Protein AF-A0A0N0P3U9-F1 (afdb_monomer_lite)

Structure (mmCIF, N/CA/C/O backbone):
data_AF-A0A0N0P3U9-F1
#
_entry.id   AF-A0A0N0P3U9-F1
#
loop_
_atom_site.group_PDB
_atom_site.id
_atom_site.type_symbol
_atom_site.label_atom_id
_atom_site.label_alt_id
_atom_site.label_comp_id
_atom_site.label_asym_id
_atom_site.label_entity_id
_atom_site.label_seq_id
_atom_site.pdbx_PDB_ins_code
_atom_site.Cartn_x
_atom_site.Cartn_y
_atom_site.Cartn_z
_atom_site.occupancy
_atom_site.B_iso_or_equiv
_atom_site.auth_seq_id
_atom_site.auth_comp_id
_atom_site.auth_asym_id
_atom_site.auth_atom_id
_atom_site.pdbx_PDB_model_num
ATOM 1 N N . MET A 1 1 ? 36.635 41.014 -25.359 1.00 44.72 1 MET A N 1
ATOM 2 C CA . MET A 1 1 ? 35.354 40.379 -24.993 1.00 44.72 1 MET A CA 1
ATOM 3 C C . MET A 1 1 ? 34.435 40.519 -26.192 1.00 44.72 1 MET A C 1
ATOM 5 O O . MET A 1 1 ? 33.927 41.608 -26.411 1.00 44.72 1 MET A O 1
ATOM 9 N N . GLN A 1 2 ? 34.340 39.479 -27.026 1.00 53.91 2 GLN A N 1
ATOM 10 C CA . GLN A 1 2 ? 33.507 39.489 -28.230 1.00 53.91 2 GLN A CA 1
ATOM 11 C C . GLN A 1 2 ? 32.323 38.540 -28.023 1.00 53.91 2 GLN A C 1
ATOM 13 O O . GLN A 1 2 ? 32.483 37.413 -27.563 1.00 53.91 2 GLN A O 1
ATOM 18 N N . PHE A 1 3 ? 31.155 39.083 -28.330 1.00 59.91 3 PHE A N 1
ATOM 19 C CA . PHE A 1 3 ? 29.808 38.548 -28.235 1.00 59.91 3 PHE A CA 1
ATOM 20 C C . PHE A 1 3 ? 29.642 37.185 -28.926 1.00 59.91 3 PHE A C 1
ATOM 22 O O . PHE A 1 3 ? 29.915 37.067 -30.116 1.00 59.91 3 PHE A O 1
ATOM 29 N N . ALA A 1 4 ? 29.124 36.184 -28.207 1.00 60.00 4 ALA A N 1
ATOM 30 C CA . ALA A 1 4 ? 28.552 34.972 -28.798 1.00 60.00 4 ALA A CA 1
ATOM 31 C C . ALA A 1 4 ? 27.022 35.112 -28.832 1.00 60.00 4 ALA A C 1
ATOM 33 O O . ALA A 1 4 ? 26.300 34.478 -28.067 1.00 60.00 4 ALA A O 1
ATOM 34 N N . LEU A 1 5 ? 26.536 36.010 -29.687 1.00 67.12 5 LEU A N 1
ATOM 35 C CA . LEU A 1 5 ? 25.120 36.137 -30.033 1.00 67.12 5 LEU A CA 1
ATOM 36 C C . LEU A 1 5 ? 24.901 35.503 -31.410 1.00 67.12 5 LEU A C 1
ATOM 38 O O . LEU A 1 5 ? 24.642 36.225 -32.360 1.00 67.12 5 LEU A O 1
ATOM 42 N N . ASP A 1 6 ? 25.086 34.182 -31.511 1.00 62.16 6 ASP A N 1
ATOM 43 C CA . ASP A 1 6 ? 24.485 33.350 -32.573 1.00 62.16 6 ASP A CA 1
ATOM 44 C C . ASP A 1 6 ? 24.642 31.840 -32.291 1.00 62.16 6 ASP A C 1
ATOM 46 O O . ASP A 1 6 ? 25.045 31.060 -33.146 1.00 62.16 6 ASP A O 1
ATOM 50 N N . MET A 1 7 ? 24.411 31.402 -31.050 1.00 67.56 7 MET A N 1
ATOM 51 C CA . MET A 1 7 ? 24.400 29.972 -30.718 1.00 67.56 7 MET A CA 1
ATOM 52 C C . MET A 1 7 ? 22.957 29.549 -30.464 1.00 67.56 7 MET A C 1
ATOM 54 O O . MET A 1 7 ? 22.483 29.558 -29.328 1.00 67.56 7 MET A O 1
ATOM 58 N N . ALA A 1 8 ? 22.238 29.207 -31.533 1.00 70.94 8 ALA A N 1
ATOM 59 C CA . ALA A 1 8 ? 20.968 28.510 -31.402 1.00 70.94 8 ALA A CA 1
ATOM 60 C C . ALA A 1 8 ? 21.255 27.076 -30.935 1.00 70.94 8 ALA A C 1
ATOM 62 O O . ALA A 1 8 ? 21.795 26.257 -31.677 1.00 70.94 8 ALA A O 1
ATOM 63 N N . GLN A 1 9 ? 20.925 26.775 -29.680 1.00 73.94 9 GLN A N 1
ATOM 64 C CA . GLN A 1 9 ? 21.009 25.413 -29.169 1.00 73.94 9 GLN A CA 1
ATOM 65 C C . GLN A 1 9 ? 19.874 24.587 -29.790 1.00 73.94 9 GLN A C 1
ATOM 67 O O . GLN A 1 9 ? 18.721 24.677 -29.369 1.00 73.94 9 GLN A O 1
ATOM 72 N N . GLU A 1 10 ? 20.187 23.779 -30.802 1.00 73.56 10 GLU A N 1
ATOM 73 C CA . GLU A 1 10 ? 19.243 22.797 -31.331 1.00 73.56 10 GLU A CA 1
ATOM 74 C C . GLU A 1 10 ? 19.029 21.691 -30.291 1.00 73.56 10 GLU A C 1
ATOM 76 O O . GLU A 1 10 ? 19.913 20.882 -30.002 1.00 73.56 10 GLU A O 1
ATOM 81 N N . ALA A 1 11 ? 17.837 21.659 -29.695 1.00 75.94 11 ALA A N 1
ATOM 82 C CA . ALA A 1 11 ? 17.444 20.571 -28.812 1.00 75.94 11 ALA A CA 1
ATOM 83 C C . ALA A 1 11 ? 17.313 19.278 -29.633 1.00 75.94 11 ALA A C 1
ATOM 85 O O . ALA A 1 11 ? 16.370 19.118 -30.414 1.00 75.94 11 ALA A O 1
ATOM 86 N N . GLN A 1 12 ? 18.252 18.347 -29.448 1.00 72.75 12 GLN A N 1
ATOM 87 C CA . GLN A 1 12 ? 18.175 17.012 -30.037 1.00 72.75 12 GLN A CA 1
ATOM 88 C C . GLN A 1 12 ? 16.896 16.318 -29.554 1.00 72.75 12 GLN A C 1
ATOM 90 O O . GLN A 1 12 ? 16.696 16.096 -28.358 1.00 72.75 12 GLN A O 1
ATOM 95 N N . ARG A 1 13 ? 15.999 16.000 -30.491 1.00 71.69 13 ARG A N 1
ATOM 96 C CA . ARG A 1 13 ? 14.756 15.278 -30.195 1.00 71.69 13 ARG A CA 1
ATOM 97 C C . ARG A 1 13 ? 15.007 13.775 -30.185 1.00 71.69 13 ARG A C 1
ATOM 99 O O . ARG A 1 13 ? 15.888 13.280 -30.883 1.00 71.69 13 ARG A O 1
ATOM 106 N N . GLN A 1 14 ? 14.212 13.042 -29.405 1.00 70.69 14 GLN A N 1
ATOM 107 C CA . GLN A 1 14 ? 14.246 11.580 -29.424 1.00 70.69 14 GLN A CA 1
ATOM 108 C C . GLN A 1 14 ? 14.029 11.052 -30.846 1.00 70.69 14 GLN A C 1
ATOM 110 O O . GLN A 1 14 ? 13.131 11.507 -31.557 1.00 70.69 14 GLN A O 1
ATOM 115 N N . CYS A 1 15 ? 14.848 10.072 -31.238 1.00 68.94 15 CYS A N 1
ATOM 116 C CA . CYS A 1 15 ? 14.717 9.390 -32.518 1.00 68.94 15 CYS A CA 1
ATOM 117 C C . CYS A 1 15 ? 13.313 8.758 -32.629 1.00 68.94 15 CYS A C 1
ATOM 119 O O . CYS A 1 15 ? 12.945 7.965 -31.753 1.00 68.94 15 CYS A O 1
ATOM 121 N N . PRO A 1 16 ? 12.528 9.079 -33.677 1.00 63.97 16 PRO A N 1
ATOM 122 C CA . PRO A 1 16 ? 11.127 8.666 -33.772 1.00 63.97 16 PRO A CA 1
ATOM 123 C C . PRO A 1 16 ? 10.954 7.148 -33.882 1.00 63.97 16 PRO A C 1
ATOM 125 O O . PRO A 1 16 ? 9.921 6.622 -33.483 1.00 63.97 16 PRO A O 1
ATOM 128 N N . SER A 1 17 ? 11.963 6.432 -34.381 1.00 66.00 17 SER A N 1
ATOM 129 C CA . SER A 1 17 ? 11.929 4.975 -34.515 1.00 66.00 17 SER A CA 1
ATOM 130 C C . SER A 1 17 ? 12.236 4.240 -33.205 1.00 66.00 17 SER A C 1
ATOM 132 O O . SER A 1 17 ? 11.700 3.163 -32.980 1.00 66.00 17 SER A O 1
ATOM 134 N N . GLY A 1 18 ? 13.054 4.814 -32.317 1.00 63.12 18 GLY A N 1
ATOM 135 C CA . GLY A 1 18 ? 13.512 4.142 -31.095 1.00 63.12 18 GLY A CA 1
ATOM 136 C C . GLY A 1 18 ? 12.724 4.473 -29.828 1.00 63.12 18 GLY A C 1
ATOM 137 O O . GLY A 1 18 ? 13.026 3.912 -28.784 1.00 63.12 18 GLY A O 1
ATOM 138 N N . GLY A 1 19 ? 11.783 5.425 -29.852 1.00 65.62 19 GLY A N 1
ATOM 139 C CA . GLY A 1 19 ? 10.955 5.770 -28.680 1.00 65.62 19 GLY A CA 1
ATOM 140 C C . GLY A 1 19 ? 11.737 6.111 -27.396 1.00 65.62 19 GLY A C 1
ATOM 141 O O . GLY A 1 19 ? 11.189 6.029 -26.300 1.00 65.62 19 GLY A O 1
ATOM 142 N N . GLY A 1 20 ? 13.027 6.445 -27.516 1.00 68.81 20 GLY A N 1
ATOM 143 C CA . GLY A 1 20 ? 13.924 6.688 -26.386 1.00 68.81 20 GLY A CA 1
ATOM 144 C C . GLY A 1 20 ? 14.617 5.467 -25.767 1.00 68.81 20 GLY A C 1
ATOM 145 O O . GLY A 1 20 ? 15.330 5.659 -24.786 1.00 68.81 20 GLY A O 1
ATOM 146 N N . SER A 1 21 ? 14.456 4.241 -26.287 1.00 70.12 21 SER A N 1
ATOM 147 C CA . SER A 1 21 ? 15.150 3.043 -25.766 1.00 70.12 21 SER A CA 1
ATOM 148 C C . SER A 1 21 ? 16.600 2.901 -26.235 1.00 70.12 21 SER A C 1
ATOM 150 O O . SER A 1 21 ? 17.334 2.107 -25.661 1.00 70.12 21 SER A O 1
ATOM 152 N N . GLY A 1 22 ? 17.017 3.635 -27.271 1.00 70.44 22 GLY A N 1
ATOM 153 C CA . GLY A 1 22 ? 18.355 3.534 -27.874 1.00 70.44 22 GLY A CA 1
ATOM 154 C C . GLY A 1 22 ? 18.517 2.362 -28.849 1.00 70.44 22 GLY A C 1
ATOM 155 O O . GLY A 1 22 ? 19.300 2.463 -29.786 1.00 70.44 22 GLY A O 1
ATOM 156 N N . GLU A 1 23 ? 17.712 1.307 -28.702 1.00 72.38 23 GLU A N 1
ATOM 157 C CA . GLU A 1 23 ? 17.709 0.133 -29.579 1.00 72.38 23 GLU A CA 1
ATOM 158 C C . GLU A 1 23 ? 16.294 -0.251 -30.018 1.00 72.38 23 GLU A C 1
ATOM 160 O O . GLU A 1 23 ? 15.337 -0.185 -29.238 1.00 72.38 23 GLU A O 1
ATOM 165 N N . LEU A 1 24 ? 16.182 -0.680 -31.278 1.00 72.75 24 LEU A N 1
ATOM 166 C CA . LEU A 1 24 ? 14.974 -1.253 -31.866 1.00 72.75 24 LEU A CA 1
ATOM 167 C C . LEU A 1 24 ? 14.961 -2.769 -31.614 1.00 72.75 24 LEU A C 1
ATOM 169 O O . LEU A 1 24 ? 15.760 -3.487 -32.221 1.00 72.75 24 LEU A O 1
ATOM 173 N N . PRO A 1 25 ? 14.073 -3.292 -30.751 1.00 75.25 25 PRO A N 1
ATOM 174 C CA . PRO A 1 25 ? 14.003 -4.726 -30.514 1.00 75.25 25 PRO A CA 1
ATOM 175 C C . PRO A 1 25 ? 13.439 -5.449 -31.745 1.00 75.25 25 PRO A C 1
ATOM 177 O O . PRO A 1 25 ? 12.418 -5.047 -32.300 1.00 75.25 25 PRO A O 1
ATOM 180 N N . ALA A 1 26 ? 14.052 -6.571 -32.134 1.00 83.69 26 ALA A N 1
ATOM 181 C CA . ALA A 1 26 ? 13.579 -7.392 -33.256 1.00 83.69 26 ALA A CA 1
ATOM 182 C C . ALA A 1 26 ? 12.175 -7.991 -33.025 1.00 83.69 26 ALA A C 1
ATOM 184 O O . ALA A 1 26 ? 11.475 -8.332 -33.977 1.00 83.69 26 ALA A O 1
ATOM 185 N N . ARG A 1 27 ? 11.761 -8.145 -31.758 1.00 84.31 27 ARG A N 1
ATOM 186 C CA . ARG A 1 27 ? 10.426 -8.604 -31.351 1.00 84.31 27 ARG A CA 1
ATOM 187 C C . ARG A 1 27 ? 9.941 -7.802 -30.147 1.00 84.31 27 ARG A C 1
ATOM 189 O O . ARG A 1 27 ? 10.676 -7.643 -29.175 1.00 84.31 27 ARG A O 1
ATOM 196 N N . LEU A 1 28 ? 8.695 -7.332 -30.194 1.00 86.12 28 LEU A N 1
ATOM 197 C CA . LEU A 1 28 ? 8.057 -6.636 -29.075 1.00 86.12 28 LEU A CA 1
ATOM 198 C C . LEU A 1 28 ? 7.493 -7.634 -28.056 1.00 86.12 28 LEU A C 1
ATOM 200 O O . LEU A 1 28 ? 6.967 -8.683 -28.422 1.00 86.12 28 LEU A O 1
ATOM 204 N N . CYS A 1 29 ? 7.571 -7.287 -26.769 1.00 87.50 29 CYS A N 1
ATOM 205 C CA . CYS A 1 29 ? 6.933 -8.060 -25.703 1.00 87.50 29 CYS A CA 1
ATOM 206 C C . CYS A 1 29 ? 5.401 -8.026 -25.873 1.00 87.50 29 CYS A C 1
ATOM 208 O O . CYS A 1 29 ? 4.846 -6.929 -25.941 1.00 87.50 29 CYS A O 1
ATOM 210 N N . PRO A 1 30 ? 4.695 -9.171 -25.884 1.00 90.00 30 PRO A N 1
ATOM 211 C CA . PRO A 1 30 ? 3.246 -9.197 -26.093 1.00 90.00 30 PRO A CA 1
ATOM 212 C C . PRO A 1 30 ? 2.449 -8.579 -24.933 1.00 90.00 30 PRO A C 1
ATOM 214 O O . PRO A 1 30 ? 1.329 -8.130 -25.140 1.00 90.00 30 PRO A O 1
ATOM 217 N N . LEU A 1 31 ? 3.022 -8.516 -23.725 1.00 89.69 31 LEU A N 1
ATOM 218 C CA . LEU A 1 31 ? 2.346 -7.987 -22.534 1.00 89.69 31 LEU A CA 1
ATOM 219 C C . LEU A 1 31 ? 2.417 -6.457 -22.440 1.00 89.69 31 LEU A C 1
ATOM 221 O O . LEU A 1 31 ? 1.426 -5.805 -22.131 1.00 89.69 31 LEU A O 1
ATOM 225 N N . CYS A 1 32 ? 3.587 -5.869 -22.711 1.00 89.31 32 CYS A N 1
ATOM 226 C CA . CYS A 1 32 ? 3.809 -4.426 -22.547 1.00 89.31 32 CYS A CA 1
ATOM 227 C C . CYS A 1 32 ? 4.067 -3.682 -23.863 1.00 89.31 32 CYS A C 1
ATOM 229 O O . CYS A 1 32 ? 4.166 -2.457 -23.860 1.00 89.31 32 CYS A O 1
ATOM 231 N N . SER A 1 33 ? 4.205 -4.389 -24.990 1.00 88.81 33 SER A N 1
ATOM 232 C CA . SER A 1 33 ? 4.489 -3.816 -26.317 1.00 88.81 33 SER A CA 1
ATOM 233 C C . SER A 1 33 ? 5.688 -2.857 -26.326 1.00 88.81 33 SER A C 1
ATOM 235 O O . SER A 1 33 ? 5.657 -1.808 -26.960 1.00 88.81 33 SER A O 1
ATOM 237 N N . GLY A 1 34 ? 6.740 -3.184 -25.567 1.00 85.56 34 GLY A N 1
ATOM 238 C CA . GLY A 1 34 ? 7.953 -2.361 -25.460 1.00 85.56 34 GLY A CA 1
ATOM 239 C C . GLY A 1 34 ? 7.883 -1.222 -24.433 1.00 85.56 34 GLY A C 1
ATOM 240 O O . GLY A 1 34 ? 8.889 -0.559 -24.198 1.00 85.56 34 GLY A O 1
ATOM 241 N N . LYS A 1 35 ? 6.748 -1.026 -23.747 1.00 86.19 35 LYS A N 1
ATOM 242 C CA . LYS A 1 35 ? 6.586 0.025 -22.722 1.00 86.19 35 LYS A CA 1
ATOM 243 C C . LYS A 1 35 ? 7.312 -0.269 -21.406 1.00 86.19 35 LYS A C 1
ATOM 245 O O . LYS A 1 35 ? 7.452 0.629 -20.586 1.00 86.19 35 LYS A O 1
ATOM 250 N N . ARG A 1 36 ? 7.778 -1.510 -21.206 1.00 88.00 36 ARG A N 1
ATOM 251 C CA . ARG A 1 36 ? 8.465 -1.999 -19.988 1.00 88.00 36 ARG A CA 1
ATOM 252 C C . ARG A 1 36 ? 7.630 -1.940 -18.698 1.00 88.00 36 ARG A C 1
ATOM 254 O O . ARG A 1 36 ? 8.161 -2.222 -17.637 1.00 88.00 36 ARG A O 1
ATOM 261 N N . VAL A 1 37 ? 6.337 -1.637 -18.804 1.00 91.31 37 VAL A N 1
ATOM 262 C CA . VAL A 1 37 ? 5.343 -1.677 -17.721 1.00 91.31 37 VAL A CA 1
ATOM 263 C C . VAL A 1 37 ? 3.985 -2.096 -18.270 1.00 91.31 37 VAL A C 1
ATOM 265 O O . VAL A 1 37 ? 3.699 -1.888 -19.453 1.00 91.31 37 VAL A O 1
ATOM 268 N N . PHE A 1 38 ? 3.151 -2.674 -17.412 1.00 92.25 38 PHE A N 1
ATOM 269 C CA . PHE A 1 38 ? 1.757 -3.014 -17.692 1.00 92.25 38 PHE A CA 1
ATOM 270 C C . PHE A 1 38 ? 0.939 -2.924 -16.394 1.00 92.25 38 PHE A C 1
ATOM 272 O O . PHE A 1 38 ? 1.506 -2.897 -15.305 1.00 92.25 38 PHE A O 1
ATOM 279 N N . TYR A 1 39 ? -0.388 -2.866 -16.504 1.00 91.12 39 TYR A N 1
ATOM 280 C CA . TYR A 1 39 ? -1.270 -2.872 -15.336 1.00 91.12 39 TYR A CA 1
ATOM 281 C C . TYR A 1 39 ? -1.468 -4.300 -14.825 1.00 91.12 39 TYR A C 1
ATOM 283 O O . TYR A 1 39 ? -1.879 -5.176 -15.585 1.00 91.12 39 TYR A O 1
ATOM 291 N N . GLY A 1 40 ? -1.201 -4.518 -13.541 1.00 89.06 40 GLY A N 1
ATOM 292 C CA . GLY A 1 40 ? -1.386 -5.797 -12.861 1.00 89.06 40 GLY A CA 1
ATOM 293 C C . GLY A 1 40 ? -2.032 -5.618 -11.491 1.00 89.06 40 GLY A C 1
ATOM 294 O O . GLY A 1 40 ? -2.243 -4.495 -11.034 1.00 89.06 40 GLY A O 1
ATOM 295 N N . VAL A 1 41 ? -2.349 -6.737 -10.843 1.00 90.75 41 VAL A N 1
ATOM 296 C CA . VAL A 1 41 ? -2.871 -6.766 -9.472 1.00 90.75 41 VAL A CA 1
ATOM 297 C C . VAL A 1 41 ? -1.769 -7.282 -8.551 1.00 90.75 41 VAL A C 1
ATOM 299 O O . VAL A 1 41 ? -1.258 -8.378 -8.771 1.00 90.75 41 VAL A O 1
ATOM 302 N N . SER A 1 42 ? -1.429 -6.503 -7.524 1.00 89.50 42 SER A N 1
ATOM 303 C CA . SER A 1 42 ? -0.596 -6.937 -6.398 1.00 89.50 42 SER A CA 1
ATOM 304 C C . SER A 1 42 ? -1.473 -7.105 -5.158 1.00 89.50 42 SER A C 1
ATOM 306 O O . SER A 1 42 ? -2.457 -6.384 -4.988 1.00 89.50 42 SER A O 1
ATOM 308 N N . THR A 1 43 ? -1.150 -8.077 -4.308 1.00 92.00 43 THR A N 1
ATOM 309 C CA . THR A 1 43 ? -1.861 -8.328 -3.048 1.00 92.00 43 THR A CA 1
ATOM 310 C C . THR A 1 43 ? -0.903 -8.112 -1.889 1.00 92.00 43 THR A C 1
ATOM 312 O O . THR A 1 43 ? 0.092 -8.822 -1.778 1.00 92.00 43 THR A O 1
ATOM 315 N N . VAL A 1 44 ? -1.237 -7.175 -1.001 1.00 90.81 44 VAL A N 1
ATOM 316 C CA . VAL A 1 44 ? -0.462 -6.890 0.211 1.00 90.81 44 VAL A CA 1
ATOM 317 C C . VAL A 1 44 ? -1.248 -7.350 1.433 1.00 90.81 44 VAL A C 1
ATOM 319 O O . VAL A 1 44 ? -2.446 -7.092 1.547 1.00 90.81 44 VAL A O 1
ATOM 322 N N . THR A 1 45 ? -0.577 -8.042 2.354 1.00 91.31 45 THR A N 1
ATOM 323 C CA . THR A 1 45 ? -1.182 -8.499 3.612 1.00 91.31 45 THR A CA 1
ATOM 324 C C . THR A 1 45 ? -0.788 -7.563 4.744 1.00 91.31 45 THR A C 1
ATOM 326 O O . THR A 1 45 ? 0.394 -7.371 5.015 1.00 91.31 45 THR A O 1
ATOM 329 N N . LEU A 1 46 ? -1.787 -7.005 5.424 1.00 91.00 46 LEU A N 1
ATOM 330 C CA . LEU A 1 46 ? -1.610 -6.097 6.552 1.00 91.00 46 LEU A CA 1
ATOM 331 C C . LEU A 1 46 ? -2.121 -6.748 7.830 1.00 91.00 46 LEU A C 1
ATOM 333 O O . LEU A 1 46 ? -3.251 -7.235 7.878 1.00 91.00 46 LEU A O 1
ATOM 337 N N . LYS A 1 47 ? -1.303 -6.717 8.883 1.00 90.94 47 LYS A N 1
ATOM 338 C CA . LYS A 1 47 ? -1.722 -7.114 10.225 1.00 90.94 47 LYS A CA 1
ATOM 339 C C . LYS A 1 47 ? -2.039 -5.861 11.035 1.00 90.94 47 LYS A C 1
ATOM 341 O O . LYS A 1 47 ? -1.163 -5.033 11.263 1.00 90.94 47 LYS A O 1
ATOM 346 N N . LEU A 1 48 ? -3.296 -5.728 11.455 1.00 92.81 48 LEU A N 1
ATOM 347 C CA . LEU A 1 48 ? -3.730 -4.660 12.351 1.00 92.81 48 LEU A CA 1
ATOM 348 C C . LEU A 1 48 ? -3.630 -5.150 13.794 1.00 92.81 48 LEU A C 1
ATOM 350 O O . LEU A 1 48 ? -4.288 -6.122 14.167 1.00 92.81 48 LEU A O 1
ATOM 354 N N . GLU A 1 49 ? -2.804 -4.486 14.597 1.00 92.19 49 GLU A N 1
ATOM 355 C CA . GLU A 1 49 ? -2.677 -4.816 16.015 1.00 92.19 49 GLU A CA 1
ATOM 356 C C . GLU A 1 49 ? -3.895 -4.304 16.812 1.00 92.19 49 GLU A C 1
ATOM 358 O O . GLU A 1 49 ? -4.448 -3.240 16.498 1.00 92.19 49 GLU A O 1
ATOM 363 N N . PRO A 1 50 ? -4.342 -5.032 17.852 1.00 91.94 50 PRO A N 1
ATOM 364 C CA . PRO A 1 50 ? -5.466 -4.606 18.676 1.00 91.94 50 PRO A CA 1
ATOM 365 C C . PRO A 1 50 ? -5.231 -3.230 19.306 1.00 91.94 50 PRO A C 1
ATOM 367 O O . PRO A 1 50 ? -4.164 -2.951 19.844 1.00 91.94 50 PRO A O 1
ATOM 370 N N . GLY A 1 51 ? -6.254 -2.377 19.273 1.00 91.06 51 GLY A 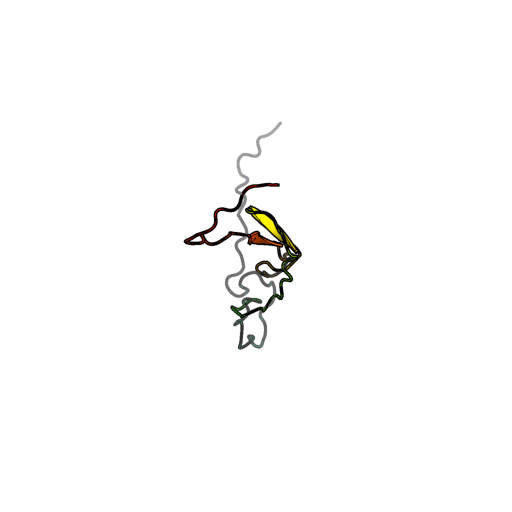N 1
ATOM 371 C CA . GLY A 1 51 ? -6.195 -1.046 19.883 1.00 91.06 51 GLY A CA 1
ATOM 372 C C . GLY A 1 51 ? -5.531 0.036 19.028 1.00 91.06 51 GLY A C 1
ATOM 373 O O . GLY A 1 51 ? -5.490 1.180 19.475 1.00 91.06 51 GLY A O 1
ATOM 374 N N . ILE A 1 52 ? -5.095 -0.275 17.799 1.00 92.88 52 ILE A N 1
ATOM 375 C CA . ILE A 1 52 ? -4.518 0.693 16.850 1.00 92.88 52 ILE A CA 1
ATOM 376 C C . ILE A 1 52 ? -5.340 1.982 16.765 1.00 92.88 52 ILE A C 1
ATOM 378 O O . ILE A 1 52 ? -6.570 1.945 16.666 1.00 92.88 52 ILE A O 1
ATOM 382 N N . GLU A 1 53 ? -4.675 3.126 16.874 1.00 91.81 53 GLU A N 1
ATOM 383 C CA . GLU A 1 53 ? -5.331 4.429 16.970 1.00 91.81 53 GLU A CA 1
ATOM 384 C C . GLU A 1 53 ? -5.994 4.873 15.662 1.00 91.81 53 GLU A C 1
ATOM 386 O O . GLU A 1 53 ? -5.615 4.466 14.564 1.00 91.81 53 GLU A O 1
ATOM 391 N N . GLU A 1 54 ? -7.000 5.738 15.795 1.00 93.56 54 GLU A N 1
ATOM 392 C CA . GLU A 1 54 ? -7.605 6.426 14.655 1.00 93.56 54 GLU A CA 1
ATOM 393 C C . GLU A 1 54 ? -6.562 7.312 13.964 1.00 93.56 54 GLU A C 1
ATOM 395 O O . GLU A 1 54 ? -5.915 8.128 14.620 1.00 93.56 54 GLU A O 1
ATOM 400 N N . GLY A 1 55 ? -6.429 7.184 12.644 1.00 94.12 55 GLY A N 1
ATOM 401 C CA . GLY A 1 55 ? -5.435 7.919 11.862 1.00 94.12 55 GLY A CA 1
ATOM 402 C C . GLY A 1 55 ? -4.017 7.347 11.942 1.00 94.12 55 GLY A C 1
ATOM 403 O O . GLY A 1 55 ? -3.091 7.971 11.432 1.00 94.12 55 GLY A O 1
ATOM 404 N N . HIS A 1 56 ? -3.811 6.177 12.560 1.00 94.69 56 HIS A N 1
ATO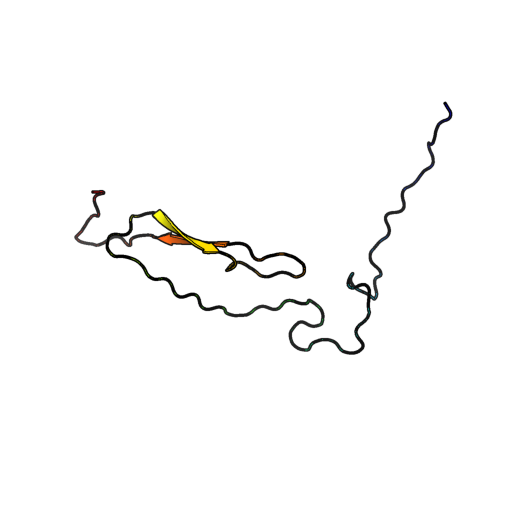M 405 C CA . HIS A 1 56 ? -2.515 5.504 12.498 1.00 94.69 56 HIS A CA 1
ATOM 406 C C . HIS A 1 56 ? -2.155 5.175 11.042 1.00 94.69 56 HIS A C 1
ATOM 408 O O . HIS A 1 56 ? -2.989 4.646 10.304 1.00 94.69 56 HIS A O 1
ATOM 414 N N . VAL A 1 57 ? -0.914 5.461 10.640 1.00 96.12 57 VAL A N 1
ATOM 415 C CA . VAL A 1 57 ? -0.430 5.234 9.272 1.00 96.12 57 VAL A CA 1
ATOM 416 C C . VAL A 1 57 ? 0.556 4.075 9.257 1.00 96.12 57 VAL A C 1
ATOM 418 O O . VAL A 1 57 ? 1.630 4.150 9.850 1.00 96.12 57 VAL A O 1
ATOM 421 N N . LEU A 1 58 ? 0.200 3.019 8.531 1.00 94.69 58 LEU A N 1
ATOM 422 C CA . LEU A 1 58 ? 1.095 1.919 8.195 1.00 94.69 58 LEU A CA 1
ATOM 423 C C . LEU A 1 58 ? 1.837 2.268 6.907 1.00 94.69 58 LEU A C 1
ATOM 425 O O . LEU A 1 58 ? 1.218 2.644 5.909 1.00 94.69 58 LEU A O 1
ATOM 429 N N . ARG A 1 59 ? 3.163 2.135 6.933 1.00 95.44 59 ARG A N 1
ATOM 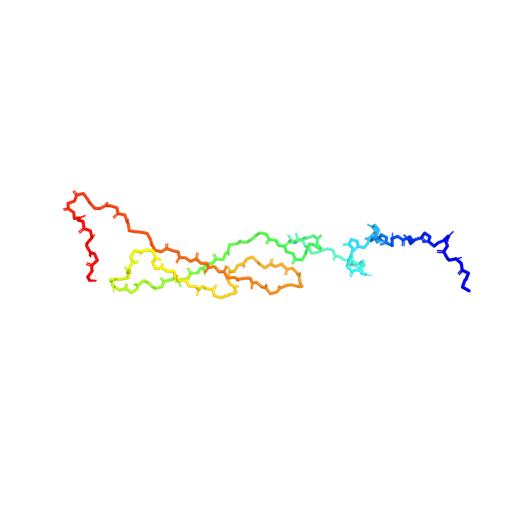430 C CA . ARG A 1 59 ? 4.033 2.443 5.799 1.00 95.44 59 ARG A CA 1
ATOM 431 C C . ARG A 1 59 ? 4.582 1.159 5.202 1.00 95.44 59 ARG A C 1
ATOM 433 O O . ARG A 1 59 ? 5.295 0.419 5.874 1.00 95.44 59 ARG A O 1
ATOM 440 N N . LEU A 1 60 ? 4.232 0.912 3.948 1.00 94.75 60 LEU A N 1
ATOM 441 C CA . LEU A 1 60 ? 4.712 -0.217 3.166 1.00 94.75 60 LEU A CA 1
ATOM 442 C C . LEU A 1 60 ? 5.733 0.297 2.158 1.00 94.75 60 LEU A C 1
ATOM 444 O O . LEU A 1 60 ? 5.388 0.975 1.187 1.00 94.75 60 LEU A O 1
ATOM 448 N N . GLU A 1 61 ? 6.999 0.023 2.433 1.00 94.31 61 GLU A N 1
ATOM 449 C CA . GLU A 1 61 ? 8.101 0.445 1.577 1.00 94.31 61 GLU A CA 1
ATOM 450 C C . GLU A 1 61 ? 8.066 -0.330 0.258 1.00 94.31 61 GLU A C 1
ATOM 452 O O . GLU A 1 61 ? 7.780 -1.522 0.248 1.00 94.31 61 GLU A O 1
ATOM 457 N N . MET A 1 62 ? 8.364 0.349 -0.852 1.00 93.38 62 MET A N 1
ATOM 458 C CA . MET A 1 62 ? 8.460 -0.239 -2.196 1.00 93.38 62 MET A CA 1
ATOM 459 C C . MET A 1 62 ? 7.156 -0.805 -2.793 1.00 93.38 62 MET A C 1
ATOM 461 O O . MET A 1 62 ? 7.190 -1.360 -3.885 1.00 93.38 62 MET A O 1
ATOM 465 N N . GLU A 1 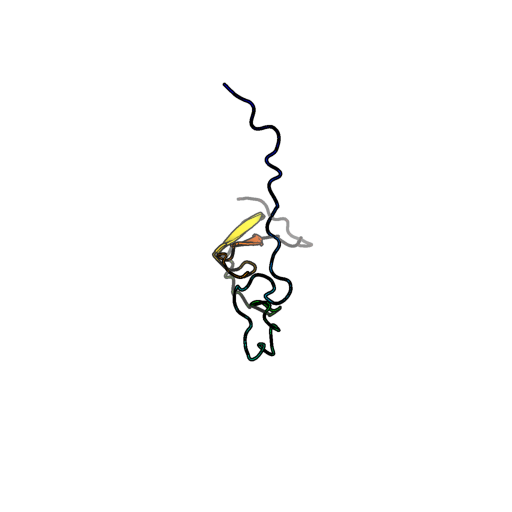63 ? 6.006 -0.618 -2.143 1.00 94.50 63 GLU A N 1
ATOM 466 C CA . GLU A 1 63 ? 4.698 -1.125 -2.603 1.00 94.50 63 GLU A CA 1
ATOM 467 C C . GLU A 1 63 ? 3.898 -0.112 -3.450 1.00 94.50 63 GLU A C 1
ATOM 469 O O . GLU A 1 63 ? 2.698 -0.275 -3.688 1.00 94.50 63 GLU A O 1
ATOM 474 N N . SER A 1 64 ? 4.528 0.981 -3.891 1.00 93.50 64 SER A N 1
ATOM 475 C CA . SER A 1 64 ? 3.906 1.921 -4.830 1.00 93.50 64 SER A CA 1
ATOM 476 C C . SER A 1 64 ? 4.058 1.468 -6.289 1.00 93.50 64 SER A C 1
ATOM 478 O O . SER A 1 64 ? 4.507 0.369 -6.596 1.00 93.50 64 SER A O 1
ATOM 480 N N . VAL A 1 65 ? 3.681 2.338 -7.225 1.00 91.81 65 VAL A N 1
ATOM 481 C CA . VAL A 1 65 ? 3.735 2.045 -8.660 1.00 91.81 65 VAL A CA 1
ATOM 482 C C . VAL A 1 65 ? 5.178 1.864 -9.130 1.00 91.81 65 VAL A C 1
ATOM 484 O O . VAL A 1 65 ? 6.015 2.759 -8.984 1.00 91.81 65 VAL A O 1
ATOM 487 N N . GLU A 1 66 ? 5.436 0.734 -9.783 1.00 92.62 66 GLU A N 1
ATOM 488 C CA . GLU A 1 66 ? 6.707 0.466 -10.447 1.00 92.62 66 GLU A CA 1
ATOM 489 C C . GLU A 1 66 ? 6.759 1.136 -11.825 1.00 92.62 66 GLU A C 1
ATOM 491 O O . GLU A 1 66 ? 5.857 0.986 -12.656 1.00 92.62 66 GLU A O 1
ATOM 496 N N . VAL A 1 67 ? 7.841 1.869 -12.096 1.00 91.81 67 VAL A N 1
ATOM 497 C CA . VAL A 1 67 ? 8.109 2.458 -13.415 1.00 91.81 67 VAL A CA 1
ATOM 498 C C . VAL A 1 67 ? 9.558 2.203 -13.829 1.00 91.81 67 VAL A C 1
ATOM 500 O O . VAL A 1 67 ? 10.431 2.091 -12.966 1.00 91.81 67 VAL A O 1
ATOM 503 N N . PRO A 1 68 ? 9.868 2.128 -15.137 1.00 90.56 68 PRO A N 1
ATOM 504 C CA . PRO A 1 68 ? 11.213 1.802 -15.583 1.00 90.56 68 PRO A CA 1
ATOM 505 C C . PRO A 1 68 ? 12.205 2.863 -15.109 1.00 90.56 68 PRO A C 1
ATOM 507 O O . PRO A 1 68 ? 11.929 4.061 -15.194 1.00 90.56 68 PRO A O 1
ATOM 510 N N . ASN A 1 69 ? 13.385 2.418 -14.678 1.00 89.69 69 ASN A N 1
ATOM 511 C CA . ASN A 1 69 ? 14.486 3.276 -14.227 1.00 89.69 69 ASN A CA 1
ATOM 512 C C . ASN A 1 69 ? 14.177 4.116 -12.972 1.00 89.69 69 ASN A C 1
ATOM 514 O O . ASN A 1 69 ? 14.819 5.144 -12.752 1.00 89.69 69 ASN A O 1
ATOM 518 N N . ARG A 1 70 ? 13.211 3.703 -12.144 1.00 92.44 70 ARG A N 1
ATOM 519 C CA . ARG A 1 70 ? 12.939 4.326 -10.845 1.00 92.44 70 ARG A CA 1
ATOM 520 C C . ARG A 1 70 ? 12.624 3.256 -9.807 1.00 92.44 70 ARG A C 1
ATOM 522 O O . ARG A 1 70 ? 11.971 2.267 -10.120 1.00 92.44 70 ARG A O 1
ATOM 529 N N . LEU A 1 71 ? 13.064 3.485 -8.573 1.00 94.00 71 LEU A N 1
ATOM 530 C CA . LEU A 1 71 ? 12.619 2.689 -7.436 1.00 94.00 71 LEU A CA 1
ATOM 531 C C . LEU A 1 71 ? 11.142 2.996 -7.130 1.00 94.00 71 LEU A C 1
ATOM 533 O O . LEU A 1 71 ? 10.763 4.174 -7.128 1.00 94.00 71 LEU A O 1
ATOM 537 N N . PRO A 1 72 ? 10.316 1.969 -6.884 1.00 94.38 72 PRO A N 1
ATOM 538 C CA . PRO A 1 72 ? 8.975 2.144 -6.345 1.00 94.38 72 PRO A CA 1
ATOM 539 C C . PRO A 1 72 ? 8.965 3.005 -5.078 1.00 94.38 72 PRO A C 1
ATOM 541 O O . PRO A 1 72 ? 9.884 2.965 -4.264 1.00 94.38 72 PRO A O 1
ATOM 544 N N . GLY A 1 73 ? 7.920 3.816 -4.935 1.00 95.50 73 GLY A N 1
ATOM 545 C CA . GLY A 1 73 ? 7.659 4.567 -3.708 1.00 95.50 73 GLY A CA 1
ATOM 546 C C . GLY A 1 73 ? 6.984 3.716 -2.631 1.00 95.50 73 GLY A C 1
ATOM 547 O O . GLY A 1 73 ? 6.968 2.490 -2.695 1.00 95.50 73 GLY A O 1
ATOM 548 N N . GLU A 1 74 ? 6.346 4.384 -1.677 1.00 96.00 74 GLU A N 1
ATOM 549 C CA . GLU A 1 74 ? 5.649 3.742 -0.560 1.00 96.00 74 GLU A CA 1
ATOM 550 C C . GLU A 1 74 ? 4.129 3.681 -0.779 1.00 96.00 74 GLU A C 1
ATOM 552 O O . GLU A 1 74 ? 3.542 4.547 -1.439 1.00 96.00 74 GLU A O 1
ATOM 557 N N . LEU A 1 75 ? 3.486 2.686 -0.168 1.00 95.62 75 LEU A N 1
ATOM 558 C CA . LEU A 1 75 ? 2.040 2.635 0.034 1.00 95.62 75 LEU A CA 1
ATOM 559 C C . LEU A 1 75 ? 1.734 2.994 1.496 1.00 95.62 75 LEU A C 1
ATOM 561 O O . LEU A 1 75 ? 2.123 2.284 2.424 1.00 95.62 75 LEU A O 1
ATOM 565 N N . LEU A 1 76 ? 1.041 4.116 1.699 1.00 96.00 76 LEU A N 1
ATOM 566 C CA . LEU A 1 76 ? 0.590 4.572 3.015 1.00 96.00 76 LEU A CA 1
ATOM 567 C C . LEU A 1 76 ? -0.851 4.127 3.244 1.00 96.00 76 LEU A C 1
ATOM 569 O O . LEU A 1 76 ? -1.738 4.463 2.459 1.00 96.00 76 LEU A O 1
ATOM 573 N N . VAL A 1 77 ? -1.084 3.400 4.332 1.00 95.94 77 VAL A N 1
ATOM 574 C CA . VAL A 1 77 ? -2.414 2.925 4.715 1.00 95.94 77 VAL A CA 1
ATOM 575 C C . VAL A 1 77 ? -2.813 3.577 6.023 1.00 95.94 77 VAL A C 1
ATOM 577 O O . VAL A 1 77 ? -2.220 3.315 7.066 1.00 95.94 77 VAL A O 1
ATOM 580 N N . GLU A 1 78 ? -3.824 4.435 5.958 1.00 96.38 78 GLU A N 1
ATOM 581 C CA . GLU A 1 78 ? -4.367 5.115 7.125 1.00 96.38 78 GLU A CA 1
ATOM 582 C C . GLU A 1 78 ? -5.553 4.341 7.705 1.00 96.38 78 GLU A C 1
ATOM 584 O O . GLU A 1 78 ? -6.512 4.007 7.006 1.00 96.38 78 GLU A O 1
ATOM 589 N N . VAL A 1 79 ? -5.499 4.079 9.007 1.00 95.25 79 VAL A N 1
ATOM 590 C CA . VAL A 1 79 ? -6.571 3.390 9.721 1.00 95.25 79 VAL A CA 1
ATOM 591 C C . VAL A 1 79 ? -7.705 4.359 10.030 1.00 95.25 79 VAL A C 1
ATOM 593 O O . VAL A 1 79 ? -7.516 5.377 10.698 1.00 95.25 79 VAL A O 1
ATOM 596 N N . ARG A 1 80 ? -8.908 3.998 9.578 1.00 93.94 80 ARG A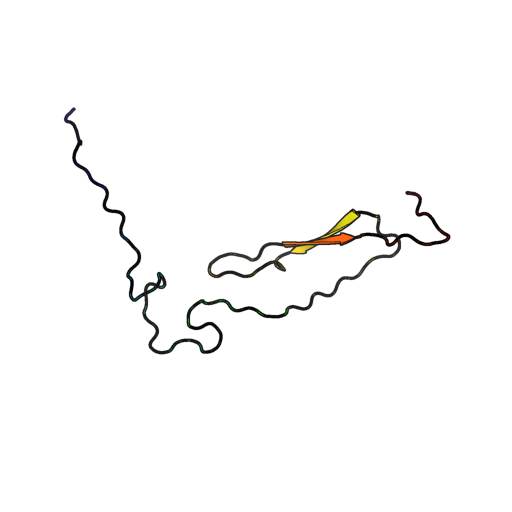 N 1
ATOM 597 C CA . ARG A 1 80 ? -10.146 4.751 9.787 1.00 93.94 80 ARG A CA 1
ATOM 598 C C . ARG A 1 80 ? -11.184 3.852 10.448 1.00 93.94 80 ARG A C 1
ATOM 600 O O . ARG A 1 80 ? -11.522 2.789 9.929 1.00 93.94 80 ARG A O 1
ATOM 607 N N . THR A 1 81 ? -11.678 4.263 11.608 1.00 92.31 81 THR A N 1
ATOM 608 C CA . THR A 1 81 ? -12.667 3.511 12.385 1.00 92.31 81 THR A CA 1
ATOM 609 C C . THR A 1 81 ? -14.066 3.844 11.883 1.00 92.31 81 THR A C 1
ATOM 611 O O . THR A 1 81 ? -14.482 5.002 11.871 1.00 92.31 81 THR A O 1
ATOM 614 N N . HIS A 1 82 ? -14.836 2.821 11.519 1.00 93.50 82 HIS A N 1
ATOM 615 C CA . HIS A 1 82 ? -16.253 3.006 11.227 1.00 93.50 82 HIS A CA 1
ATOM 616 C C . HIS A 1 82 ? -17.033 3.368 12.497 1.00 93.50 82 HIS A C 1
ATOM 618 O O . HIS A 1 82 ? -16.824 2.781 13.560 1.00 93.50 82 HIS A O 1
ATOM 624 N N . ALA A 1 83 ? -17.961 4.321 12.380 1.00 93.38 83 ALA A N 1
ATOM 625 C CA . ALA A 1 83 ? -18.822 4.710 13.490 1.00 93.38 83 ALA A CA 1
ATOM 626 C C . ALA A 1 83 ? -19.679 3.521 13.954 1.00 93.38 83 ALA A C 1
ATOM 628 O O . ALA A 1 83 ? -20.329 2.858 13.144 1.00 93.38 83 ALA A O 1
ATOM 629 N N . HIS A 1 84 ? -19.697 3.271 15.263 1.00 95.31 84 HIS A N 1
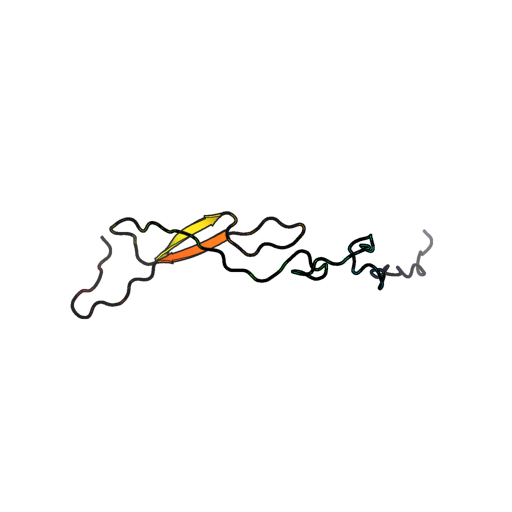ATOM 630 C CA . HIS A 1 84 ? -20.530 2.235 15.861 1.00 95.31 84 HIS A CA 1
ATOM 631 C C . HIS A 1 84 ? -21.847 2.852 16.366 1.00 95.31 84 HIS A C 1
ATOM 633 O O . HIS A 1 84 ? -21.807 3.903 17.006 1.00 95.31 84 HIS A O 1
ATOM 639 N N . PRO A 1 85 ? -23.016 2.217 16.153 1.00 96.38 85 PRO A N 1
ATOM 640 C CA . PRO A 1 85 ? -24.314 2.801 16.516 1.00 96.38 85 PRO A CA 1
ATOM 641 C C . PRO A 1 85 ? -24.502 3.027 18.024 1.00 96.38 85 PRO A C 1
ATOM 643 O O . PRO A 1 85 ? -25.289 3.874 18.427 1.00 96.38 85 PRO A O 1
ATOM 646 N N . VAL A 1 86 ? -23.788 2.267 18.858 1.00 97.25 86 VAL A N 1
ATOM 647 C CA . VAL A 1 86 ? -23.921 2.308 20.328 1.00 97.25 86 VAL A CA 1
ATOM 648 C C . VAL A 1 86 ? -22.666 2.843 21.020 1.00 97.25 86 VAL A C 1
ATOM 650 O O . VAL A 1 86 ? -22.741 3.352 22.134 1.00 97.25 86 VAL A O 1
ATOM 653 N N . PHE A 1 87 ? -21.498 2.735 20.382 1.00 94.00 87 PHE A N 1
ATOM 654 C CA . PHE A 1 87 ? -20.217 2.975 21.045 1.00 94.00 87 PHE A CA 1
ATOM 655 C C . PHE A 1 87 ? -19.486 4.131 20.380 1.00 94.00 87 PHE A C 1
ATOM 657 O O . PHE A 1 87 ? -19.407 4.215 19.158 1.00 94.00 87 PHE A O 1
ATOM 664 N N . SER A 1 88 ? -18.907 5.002 21.202 1.00 90.31 88 SER A N 1
ATOM 665 C CA . SER A 1 88 ? -17.964 6.016 20.751 1.00 90.31 88 SER A CA 1
ATOM 666 C C . SER A 1 88 ? -16.575 5.684 21.274 1.00 90.31 88 SER A C 1
ATOM 668 O O . SER A 1 88 ? -16.385 5.345 22.445 1.00 90.31 88 SER A O 1
ATOM 670 N N . ARG A 1 89 ? -15.588 5.765 20.384 1.00 87.88 89 ARG A N 1
ATOM 671 C CA . ARG A 1 89 ? -14.189 5.587 20.751 1.00 87.88 89 ARG A CA 1
ATOM 672 C C . ARG A 1 89 ? -13.704 6.853 21.454 1.00 87.88 89 ARG A C 1
ATOM 674 O O . ARG A 1 89 ? -13.744 7.936 20.875 1.00 87.88 89 ARG A O 1
ATOM 681 N N . ARG A 1 90 ? -13.231 6.721 22.692 1.00 84.06 90 ARG A N 1
ATOM 682 C CA . ARG A 1 90 ? -12.473 7.773 23.384 1.00 84.06 90 ARG A CA 1
ATOM 683 C C . ARG A 1 90 ? -10.989 7.435 23.287 1.00 84.06 90 ARG A C 1
ATOM 685 O O . ARG A 1 90 ? -10.633 6.265 23.406 1.00 84.06 90 ARG A O 1
ATOM 692 N N . ARG A 1 91 ? -10.145 8.439 23.029 1.00 70.50 91 ARG A N 1
ATOM 693 C CA . ARG A 1 91 ? -8.690 8.273 23.151 1.00 70.50 91 ARG A CA 1
ATOM 694 C C . ARG A 1 91 ? -8.367 7.933 24.610 1.00 70.50 91 ARG A C 1
ATOM 696 O O . ARG A 1 91 ? -8.952 8.555 25.499 1.00 70.50 91 ARG A O 1
ATOM 703 N N . SER A 1 92 ? -7.533 6.915 24.817 1.00 59.97 92 SER A N 1
ATOM 704 C CA . SER A 1 92 ? -6.930 6.604 26.118 1.00 59.97 92 SER A CA 1
ATOM 705 C C . SER A 1 92 ? -5.838 7.603 26.451 1.00 59.97 92 SER A C 1
ATOM 707 O O . SER A 1 92 ? -5.136 7.997 25.493 1.00 59.97 92 SER A O 1
#

Radius of gyration: 25.48 Å; chains: 1; bounding box: 60×50×61 Å

Organism: Leptomonas seymouri (NCBI:txid5684)

pLDDT: mean 84.67, std 12.21, range [44.72, 97.25]

Sequence (92 aa):
MQFALDMAQEAQRQCPSGGGSGELPARLCPLCSGKRVFYGVSTVTLKLEPGIEEGHVLRLEMESVEVPNRLPGELLVEVRTHAHPVFSRRRS

InterPro domains:
  IPR002939 Chaperone DnaJ, C-terminal [PF01556] (42-90)
  IPR008971 HSP40/DnaJ peptide-binding [SSF49493] (28-90)

Foldseek 3Di:
DDDPPPDDPDDDDPDPQCPPPPDDDPDADPQCRPQPDHDDDDDDDDDDDPPDDQQDKDKAAQPADDHPPDGRGIDIDTDHDDDDPPDDDDDD

Secondary structure (DSSP, 8-state):
-----------PPPPTTTTTSSS--SS--TTTTTSS----------PPPTT--TT-EEEETT-S--BTTB----EEEE--PPPPSS--PPP-